Protein AF-A0A141RJ73-F1 (afdb_monomer_lite)

Structure (mmCIF, N/CA/C/O backbone):
data_AF-A0A141RJ73-F1
#
_entry.id   AF-A0A141RJ73-F1
#
loop_
_atom_site.group_PDB
_atom_site.id
_atom_site.type_symbol
_atom_site.label_atom_id
_atom_site.label_alt_id
_atom_site.label_comp_id
_atom_site.label_asym_id
_atom_site.label_entity_id
_atom_site.label_seq_id
_atom_site.pdbx_PDB_ins_code
_atom_site.Cartn_x
_atom_site.Cartn_y
_atom_site.Cartn_z
_atom_site.occupancy
_atom_site.B_iso_or_equiv
_atom_site.auth_seq_id
_atom_site.auth_comp_id
_atom_site.auth_asym_id
_atom_site.auth_atom_id
_atom_site.pdbx_PDB_model_num
ATOM 1 N N . MET A 1 1 ? 37.638 -14.665 44.944 1.00 51.41 1 MET A N 1
ATOM 2 C CA . MET A 1 1 ? 36.363 -15.229 44.431 1.00 51.41 1 MET A CA 1
ATOM 3 C C . MET A 1 1 ? 35.207 -14.532 45.132 1.00 51.41 1 MET A C 1
ATOM 5 O O . MET A 1 1 ? 35.354 -14.342 46.331 1.00 51.41 1 MET A O 1
ATOM 9 N N . LYS A 1 2 ? 34.087 -14.283 44.416 1.00 46.34 2 LYS A N 1
ATOM 10 C CA . LYS A 1 2 ? 32.790 -13.713 44.882 1.00 46.34 2 LYS A CA 1
ATOM 11 C C . LYS A 1 2 ? 32.797 -12.172 44.944 1.00 46.34 2 LYS A C 1
ATOM 13 O O . LYS A 1 2 ? 33.591 -11.641 45.695 1.00 46.34 2 LYS A O 1
ATOM 18 N N . TYR A 1 3 ? 32.031 -11.350 44.226 1.00 55.91 3 TYR A N 1
ATOM 19 C CA . TYR A 1 3 ? 30.957 -11.397 43.219 1.00 55.91 3 TYR A CA 1
ATOM 20 C C . TYR A 1 3 ? 31.160 -10.087 42.411 1.00 55.91 3 TYR A C 1
ATOM 22 O O . TYR A 1 3 ? 31.440 -9.059 43.015 1.00 55.91 3 TYR A O 1
ATOM 30 N N . LYS A 1 4 ? 31.318 -10.074 41.080 1.00 49.81 4 LYS A N 1
ATOM 31 C CA . LYS A 1 4 ? 30.281 -10.182 40.028 1.00 49.81 4 LYS A CA 1
ATOM 32 C C . LYS A 1 4 ? 29.065 -9.264 40.262 1.00 49.81 4 LYS A C 1
ATOM 34 O O . LYS A 1 4 ? 28.598 -9.160 41.383 1.00 49.81 4 LYS A O 1
ATOM 39 N N . HIS A 1 5 ? 28.557 -8.687 39.164 1.00 46.25 5 HIS A N 1
ATOM 40 C CA . HIS A 1 5 ? 27.398 -7.779 39.022 1.00 46.25 5 HIS A CA 1
ATOM 41 C C . HIS A 1 5 ? 27.760 -6.284 39.175 1.00 46.25 5 HIS A C 1
ATOM 43 O O . HIS A 1 5 ? 27.408 -5.642 40.151 1.00 46.25 5 HIS A O 1
ATOM 49 N N . LEU A 1 6 ? 28.591 -5.680 38.315 1.00 49.91 6 LEU A N 1
ATOM 50 C CA . LEU A 1 6 ? 28.271 -5.267 36.934 1.00 49.91 6 LEU A CA 1
ATOM 51 C C . LEU A 1 6 ? 26.774 -4.980 36.710 1.00 49.91 6 LEU A C 1
ATOM 53 O O . LEU A 1 6 ? 26.064 -5.781 36.107 1.00 49.91 6 LEU A O 1
ATOM 57 N N . ILE A 1 7 ? 26.310 -3.829 37.197 1.00 53.84 7 ILE A N 1
ATOM 58 C CA . ILE A 1 7 ? 25.057 -3.211 36.752 1.00 53.84 7 ILE A CA 1
ATOM 59 C C . ILE A 1 7 ? 25.370 -2.511 35.427 1.00 53.84 7 ILE A C 1
ATOM 61 O O . ILE A 1 7 ? 25.755 -1.347 35.392 1.00 53.84 7 ILE A O 1
ATOM 65 N N . LEU A 1 8 ? 25.270 -3.263 34.333 1.00 50.94 8 LEU A N 1
ATOM 66 C CA . LEU A 1 8 ? 25.169 -2.712 32.988 1.00 50.94 8 LEU A CA 1
ATOM 67 C C . LEU A 1 8 ? 23.683 -2.764 32.630 1.00 50.94 8 LEU A C 1
ATOM 69 O O . LEU A 1 8 ? 23.171 -3.797 32.203 1.00 50.94 8 LEU A O 1
ATOM 73 N N . SER A 1 9 ? 22.972 -1.673 32.902 1.00 56.50 9 SER A N 1
ATOM 74 C CA . SER A 1 9 ? 21.595 -1.467 32.460 1.00 56.50 9 SER A CA 1
ATOM 75 C C . SER A 1 9 ? 21.574 -1.448 30.931 1.00 56.50 9 SER A C 1
ATOM 77 O O . SER A 1 9 ? 21.878 -0.435 30.305 1.00 56.50 9 SER A O 1
ATOM 79 N N . LEU A 1 10 ? 21.282 -2.608 30.345 1.00 59.44 10 LEU A N 1
ATOM 80 C CA . LEU A 1 10 ? 21.120 -2.806 28.914 1.00 59.44 10 LEU A CA 1
ATOM 81 C C . LEU A 1 10 ? 19.803 -2.157 28.479 1.00 59.44 10 LEU A C 1
ATOM 83 O O . LEU A 1 10 ? 18.720 -2.684 28.730 1.00 59.44 10 LEU A O 1
ATOM 87 N N . SER A 1 11 ? 19.912 -0.996 27.844 1.00 55.75 11 SER A N 1
ATOM 88 C CA . SER A 1 11 ? 18.832 -0.320 27.135 1.00 55.75 11 SER A CA 1
ATOM 89 C C . SER A 1 11 ? 18.303 -1.253 26.042 1.00 55.75 11 SER A C 1
ATOM 91 O O . SER A 1 11 ? 18.916 -1.399 24.986 1.00 55.75 11 SER A O 1
ATOM 93 N N . LEU A 1 12 ? 17.186 -1.931 26.306 1.00 59.69 12 LEU A N 1
ATOM 94 C CA . LEU A 1 12 ? 16.507 -2.762 25.321 1.00 59.69 12 LEU A CA 1
ATOM 95 C C . LEU A 1 12 ? 15.844 -1.833 24.295 1.00 59.69 12 LEU A C 1
ATOM 97 O O . LEU A 1 12 ? 14.780 -1.268 24.543 1.00 59.69 12 LEU A O 1
ATOM 101 N N . ILE A 1 13 ? 16.511 -1.631 23.159 1.00 58.47 13 ILE A N 1
ATOM 102 C CA . ILE A 1 13 ? 15.938 -0.942 22.002 1.00 58.47 13 ILE A CA 1
ATOM 103 C C . ILE A 1 13 ? 14.774 -1.810 21.510 1.00 58.47 13 ILE A C 1
ATOM 105 O O . ILE A 1 13 ? 14.983 -2.886 20.956 1.00 58.47 13 ILE A O 1
ATOM 109 N N . MET A 1 14 ? 13.546 -1.352 21.752 1.00 51.47 14 MET A N 1
ATOM 110 C CA . MET A 1 14 ? 12.330 -1.902 21.155 1.00 51.47 14 MET A CA 1
ATOM 111 C C . MET A 1 14 ? 12.388 -1.679 19.637 1.00 51.47 14 MET A C 1
ATOM 113 O O . MET A 1 14 ? 11.991 -0.623 19.145 1.00 51.47 14 MET A O 1
ATOM 117 N N . LEU A 1 15 ? 12.902 -2.659 18.888 1.00 56.28 15 LEU A N 1
ATOM 118 C CA . LEU A 1 15 ? 12.653 -2.748 17.451 1.00 56.28 15 LEU A CA 1
ATOM 119 C C . LEU A 1 15 ? 11.189 -3.165 17.268 1.00 56.28 15 LEU A C 1
ATOM 121 O O . LEU A 1 15 ? 10.852 -4.340 17.393 1.00 56.28 15 LEU A O 1
ATOM 125 N N . GLY A 1 16 ? 10.312 -2.192 17.019 1.00 56.88 16 GLY A N 1
ATOM 126 C CA . GLY A 1 16 ? 8.961 -2.478 16.540 1.00 56.88 16 GLY A CA 1
ATOM 127 C C . GLY A 1 16 ? 9.015 -3.190 15.179 1.00 56.88 16 GLY A C 1
ATOM 128 O O . GLY A 1 16 ? 9.964 -2.963 14.420 1.00 56.88 16 GLY A O 1
ATOM 129 N N . PRO A 1 17 ? 8.036 -4.051 14.853 1.00 54.47 17 PRO A N 1
ATOM 130 C CA . PRO A 1 17 ? 7.995 -4.715 13.559 1.00 54.47 17 PRO A CA 1
ATOM 131 C C . PRO A 1 17 ? 7.810 -3.655 12.468 1.00 54.47 17 PRO A C 1
ATOM 133 O O . PRO A 1 17 ? 6.771 -3.002 12.392 1.00 54.47 17 PRO A O 1
ATOM 136 N N . LEU A 1 18 ? 8.826 -3.459 11.625 1.00 55.22 18 LEU A N 1
ATOM 137 C CA . LEU A 1 18 ? 8.603 -2.802 10.345 1.00 55.22 18 LEU A CA 1
ATOM 138 C C . LEU A 1 18 ? 7.789 -3.769 9.486 1.00 55.22 18 LEU A C 1
ATOM 140 O O . LEU A 1 18 ? 8.242 -4.883 9.226 1.00 55.22 18 LEU A O 1
ATOM 144 N N . ALA A 1 19 ? 6.610 -3.337 9.040 1.00 60.66 19 ALA A N 1
ATOM 145 C CA . ALA A 1 19 ? 5.878 -4.023 7.986 1.00 60.66 19 ALA A CA 1
ATOM 146 C C . ALA A 1 19 ? 6.768 -4.054 6.731 1.00 60.66 19 ALA A C 1
ATOM 148 O O . ALA A 1 19 ? 6.960 -3.044 6.047 1.00 60.66 19 ALA A O 1
ATOM 149 N N . HIS A 1 20 ? 7.395 -5.202 6.479 1.00 67.62 20 HIS A N 1
ATOM 150 C CA . HIS A 1 20 ? 8.164 -5.439 5.269 1.00 67.62 20 HIS A CA 1
ATOM 151 C C . HIS A 1 20 ? 7.187 -5.822 4.169 1.00 67.62 20 HIS A C 1
ATOM 153 O O . HIS A 1 20 ? 6.495 -6.825 4.289 1.00 67.62 20 HIS A O 1
ATOM 159 N N . ALA A 1 21 ? 7.134 -5.021 3.107 1.00 76.69 21 ALA A N 1
ATOM 160 C CA . ALA A 1 21 ? 6.357 -5.416 1.948 1.00 76.69 21 ALA A CA 1
ATOM 161 C C . ALA A 1 21 ? 7.066 -6.533 1.182 1.00 76.69 21 ALA A C 1
ATOM 163 O O . ALA A 1 21 ? 8.253 -6.418 0.855 1.00 76.69 21 ALA A O 1
ATOM 164 N N . GLU A 1 22 ? 6.318 -7.594 0.918 1.00 87.88 22 GLU A N 1
ATOM 165 C CA . GLU A 1 22 ? 6.741 -8.790 0.209 1.00 87.88 22 GLU A CA 1
ATOM 166 C C . GLU A 1 22 ? 6.294 -8.693 -1.251 1.00 87.88 22 GLU A C 1
ATOM 168 O O . GLU A 1 22 ? 5.118 -8.476 -1.530 1.00 87.88 22 GLU A O 1
ATOM 173 N N . GLU A 1 23 ? 7.219 -8.830 -2.204 1.00 93.00 23 GLU A N 1
ATOM 174 C CA . GLU A 1 23 ? 6.855 -8.906 -3.623 1.00 93.00 23 GLU A CA 1
ATOM 175 C C . GLU A 1 23 ? 6.165 -10.250 -3.890 1.00 93.00 23 GLU A C 1
ATOM 177 O O . GLU A 1 23 ? 6.804 -11.297 -3.831 1.00 93.00 23 GLU A O 1
ATOM 182 N N . ILE A 1 24 ? 4.867 -10.216 -4.202 1.00 94.50 24 ILE A N 1
ATOM 183 C CA . ILE A 1 24 ? 4.069 -11.420 -4.486 1.00 94.50 24 ILE A CA 1
ATOM 184 C C . ILE A 1 24 ? 4.022 -11.758 -5.979 1.00 94.50 24 ILE A C 1
ATOM 186 O O . ILE A 1 24 ? 3.584 -12.839 -6.368 1.00 94.50 24 ILE A O 1
ATOM 190 N N . GLY A 1 25 ? 4.456 -10.830 -6.834 1.00 94.62 25 GLY A N 1
ATOM 191 C CA . GLY A 1 25 ? 4.533 -11.045 -8.271 1.00 94.62 25 GLY A CA 1
ATOM 192 C C . GLY A 1 25 ? 4.897 -9.789 -9.049 1.00 94.62 25 GLY A C 1
ATOM 193 O O . GLY A 1 25 ? 4.896 -8.672 -8.527 1.00 94.62 25 GLY A O 1
ATOM 194 N N . SER A 1 26 ? 5.186 -9.973 -10.334 1.00 95.56 26 SER A N 1
ATOM 195 C CA . SER A 1 26 ? 5.404 -8.873 -11.267 1.00 95.56 26 SER A CA 1
ATOM 196 C C . SER A 1 26 ? 4.987 -9.237 -12.689 1.00 95.56 26 SER A C 1
ATOM 198 O O . SER A 1 26 ? 4.935 -10.410 -13.057 1.00 95.56 26 SER A O 1
ATOM 200 N N . VAL A 1 27 ? 4.667 -8.217 -13.482 1.00 95.81 27 VAL A N 1
ATOM 201 C CA . VAL A 1 27 ? 4.344 -8.334 -14.908 1.00 95.81 27 VAL A CA 1
ATOM 202 C C . VAL A 1 27 ? 5.171 -7.329 -15.695 1.00 95.81 27 VAL A C 1
ATOM 204 O O . VAL A 1 27 ? 5.192 -6.142 -15.364 1.00 95.81 27 VAL A O 1
ATOM 207 N N . ASP A 1 28 ? 5.870 -7.792 -16.726 1.00 95.50 28 ASP A N 1
ATOM 208 C CA . ASP A 1 28 ? 6.648 -6.914 -17.596 1.00 95.50 28 ASP A CA 1
ATOM 209 C C . ASP A 1 28 ? 5.713 -6.117 -18.520 1.00 95.50 28 ASP A C 1
ATOM 211 O O . ASP A 1 28 ? 4.723 -6.633 -19.039 1.00 95.50 28 ASP A O 1
ATOM 215 N N . THR A 1 29 ? 6.008 -4.831 -18.696 1.00 93.19 29 THR A N 1
ATOM 216 C CA . THR A 1 29 ? 5.178 -3.896 -19.469 1.00 93.19 29 THR A CA 1
ATOM 217 C C . THR A 1 29 ? 5.859 -3.413 -20.735 1.00 93.19 29 THR A C 1
ATOM 219 O O . THR A 1 29 ? 5.202 -3.264 -21.763 1.00 93.19 29 THR A O 1
ATOM 222 N N . VAL A 1 30 ? 7.167 -3.145 -20.681 1.00 93.62 30 VAL A N 1
ATOM 223 C CA . VAL A 1 30 ? 7.925 -2.622 -21.823 1.00 93.62 30 VAL A CA 1
ATOM 224 C C . VAL A 1 30 ? 9.307 -3.249 -21.868 1.00 93.62 30 VAL A C 1
ATOM 226 O O . VAL A 1 30 ? 10.112 -3.072 -20.947 1.00 93.62 30 VAL A O 1
ATOM 229 N N . PHE A 1 31 ? 9.584 -3.896 -22.997 1.00 94.31 31 PHE A N 1
ATOM 230 C CA . PHE A 1 31 ? 10.861 -4.531 -23.277 1.00 94.31 31 PHE A CA 1
ATOM 231 C C . PHE A 1 31 ? 12.017 -3.525 -23.374 1.00 94.31 31 PHE A C 1
ATOM 233 O O . PHE A 1 31 ? 11.888 -2.443 -23.961 1.00 94.31 31 PHE A O 1
ATOM 240 N N . LYS A 1 32 ? 13.179 -3.896 -22.833 1.00 92.12 32 LYS A N 1
ATOM 241 C CA . LYS A 1 32 ? 14.433 -3.149 -22.928 1.00 92.12 32 LYS A CA 1
ATOM 242 C C . LYS A 1 32 ? 15.503 -4.032 -23.555 1.00 92.12 32 LYS A C 1
ATOM 244 O O . LYS A 1 32 ? 15.912 -5.035 -22.994 1.00 92.12 32 LYS A O 1
ATOM 249 N N . MET A 1 33 ? 16.054 -3.569 -24.679 1.00 90.69 33 MET A N 1
ATOM 250 C CA . MET A 1 33 ? 17.162 -4.249 -25.367 1.00 90.69 33 MET A CA 1
ATOM 251 C C . MET A 1 33 ? 18.378 -4.503 -24.457 1.00 90.69 33 MET A C 1
ATOM 253 O O . MET A 1 33 ? 19.108 -5.466 -24.664 1.00 90.69 33 MET A O 1
ATOM 257 N N . ILE A 1 34 ? 18.636 -3.609 -23.492 1.00 91.12 34 ILE A N 1
ATOM 258 C CA . ILE A 1 34 ? 19.779 -3.687 -22.576 1.00 91.12 34 ILE A CA 1
ATOM 259 C C . ILE A 1 34 ? 19.316 -3.369 -21.148 1.00 91.12 34 ILE A C 1
ATOM 261 O O . ILE A 1 34 ? 18.913 -2.238 -20.848 1.00 91.12 34 ILE A O 1
ATOM 265 N N . GLY A 1 35 ? 19.444 -4.356 -20.260 1.00 91.00 35 GLY A N 1
ATOM 266 C CA . GLY A 1 35 ? 19.010 -4.295 -18.861 1.00 91.00 35 GLY A CA 1
ATOM 267 C C . GLY A 1 35 ? 17.601 -4.868 -18.644 1.00 91.00 35 GLY A C 1
ATOM 268 O O . GLY A 1 35 ? 17.017 -5.395 -19.582 1.00 91.00 35 GLY A O 1
ATOM 269 N N . PRO A 1 36 ? 17.056 -4.788 -17.416 1.00 92.88 36 PRO A N 1
ATOM 270 C CA . PRO A 1 36 ? 15.738 -5.342 -17.099 1.00 92.88 36 PRO A CA 1
ATOM 271 C C . PRO A 1 36 ? 14.607 -4.632 -17.840 1.00 92.88 36 PRO A C 1
ATOM 273 O O . PRO A 1 36 ? 14.713 -3.441 -18.122 1.00 92.88 36 PRO A O 1
ATOM 276 N N . ASP A 1 37 ? 13.487 -5.305 -18.051 1.00 93.75 37 ASP A N 1
ATOM 277 C CA . ASP A 1 37 ? 12.291 -4.663 -18.589 1.00 93.75 37 ASP A CA 1
ATOM 278 C C . ASP A 1 37 ? 11.641 -3.720 -17.574 1.00 93.75 37 ASP A C 1
ATOM 280 O O . ASP A 1 37 ? 11.833 -3.833 -16.355 1.00 93.75 37 ASP A O 1
ATOM 284 N N . HIS A 1 38 ? 10.868 -2.761 -18.084 1.00 92.88 38 HIS A N 1
ATOM 285 C CA . HIS A 1 38 ? 9.902 -2.082 -17.230 1.00 92.88 38 HIS A CA 1
ATOM 286 C C . HIS A 1 38 ? 8.854 -3.098 -16.793 1.00 92.88 38 HIS A C 1
ATOM 288 O O . HIS A 1 38 ? 8.435 -3.936 -17.591 1.00 92.88 38 HIS A O 1
ATOM 294 N N . LYS A 1 39 ? 8.420 -3.009 -15.540 1.00 94.38 39 LYS A N 1
ATOM 295 C CA . LYS A 1 39 ? 7.448 -3.945 -14.978 1.00 94.38 39 LYS A CA 1
ATOM 296 C C . LYS A 1 39 ? 6.528 -3.259 -13.984 1.00 94.38 39 LYS A C 1
ATOM 298 O O . LYS A 1 39 ? 6.896 -2.237 -13.407 1.00 94.38 39 LYS A O 1
ATOM 303 N N . ILE A 1 40 ? 5.357 -3.838 -13.758 1.00 94.62 40 ILE A N 1
ATOM 304 C CA . ILE A 1 40 ? 4.546 -3.567 -12.572 1.00 94.62 40 ILE A CA 1
ATOM 305 C C . ILE A 1 40 ? 4.873 -4.647 -11.549 1.00 94.62 40 ILE A C 1
ATOM 307 O O . ILE A 1 40 ? 4.755 -5.832 -11.849 1.00 94.62 40 ILE A O 1
ATOM 311 N N . VAL A 1 41 ? 5.294 -4.242 -10.355 1.00 94.06 41 VAL A N 1
ATOM 312 C CA . VAL A 1 41 ? 5.466 -5.147 -9.211 1.00 94.06 41 VAL A CA 1
ATOM 313 C C . VAL A 1 41 ? 4.250 -5.036 -8.306 1.00 94.06 41 VAL A C 1
ATOM 315 O O . VAL A 1 41 ? 3.716 -3.939 -8.134 1.00 94.06 41 VAL A O 1
ATOM 318 N N . VAL A 1 42 ? 3.818 -6.157 -7.738 1.00 95.50 42 VAL A N 1
ATOM 319 C CA . VAL A 1 42 ? 2.760 -6.211 -6.730 1.00 95.50 42 VAL A CA 1
ATOM 320 C C . VAL A 1 42 ? 3.401 -6.616 -5.413 1.00 95.50 42 VAL A C 1
ATOM 322 O O . VAL A 1 42 ? 3.957 -7.706 -5.293 1.00 95.50 42 VAL A O 1
ATOM 325 N N . GLU A 1 43 ? 3.347 -5.720 -4.436 1.00 93.88 43 GLU A N 1
ATOM 326 C CA . GLU A 1 43 ? 3.897 -5.931 -3.102 1.00 93.88 43 GLU A CA 1
ATOM 327 C C . GLU A 1 43 ? 2.749 -6.011 -2.084 1.00 93.88 43 GLU A C 1
ATOM 329 O O . GLU A 1 43 ? 1.862 -5.157 -2.082 1.00 93.88 43 GLU A O 1
ATOM 334 N N . ALA A 1 44 ? 2.757 -7.030 -1.229 1.00 95.12 44 ALA A N 1
ATOM 335 C CA . ALA A 1 44 ? 1.811 -7.196 -0.134 1.00 95.12 44 ALA A CA 1
ATOM 336 C C . ALA A 1 44 ? 2.424 -6.696 1.178 1.00 95.12 44 ALA A C 1
ATOM 338 O O . ALA A 1 44 ? 3.602 -6.932 1.436 1.00 95.12 44 ALA A O 1
ATOM 339 N N . PHE A 1 45 ? 1.641 -6.027 2.016 1.00 94.25 45 PHE A N 1
ATOM 340 C CA . PHE A 1 45 ? 2.015 -5.714 3.394 1.00 94.25 45 PHE A CA 1
ATOM 341 C C . PHE A 1 45 ? 0.784 -5.749 4.296 1.00 94.25 45 PHE A C 1
ATOM 343 O O . PHE A 1 45 ? -0.325 -5.449 3.854 1.00 94.25 45 PHE A O 1
ATOM 350 N N . ASP A 1 46 ? 0.988 -6.071 5.567 1.00 94.56 46 ASP A N 1
ATOM 351 C CA . ASP A 1 46 ? -0.076 -6.035 6.566 1.00 94.56 46 ASP A CA 1
ATOM 352 C C . ASP A 1 46 ? -0.130 -4.679 7.264 1.00 94.56 46 ASP A C 1
ATOM 354 O O . ASP A 1 46 ? 0.899 -4.042 7.515 1.00 94.56 46 ASP A O 1
ATOM 358 N N . ASP A 1 47 ? -1.341 -4.241 7.600 1.00 93.00 47 ASP A N 1
ATOM 359 C CA . ASP A 1 47 ? -1.531 -3.052 8.419 1.00 93.00 47 ASP A CA 1
ATOM 360 C C . ASP A 1 47 ? -0.939 -3.286 9.830 1.00 93.00 47 ASP A C 1
ATOM 362 O O . ASP A 1 47 ? -1.356 -4.217 10.528 1.00 93.00 47 ASP A O 1
ATOM 366 N N . PRO A 1 48 ? 0.016 -2.452 10.290 1.00 91.00 48 PRO A N 1
ATOM 367 C CA . PRO A 1 48 ? 0.707 -2.678 11.557 1.00 91.00 48 PRO A CA 1
ATOM 368 C C . PRO A 1 48 ? -0.188 -2.515 12.796 1.00 91.00 48 PRO A C 1
ATOM 370 O O . PRO A 1 48 ? 0.128 -3.082 13.843 1.00 91.00 48 PRO A O 1
ATOM 373 N N . ASP A 1 49 ? -1.295 -1.768 12.703 1.00 90.00 49 ASP A N 1
ATOM 374 C CA . ASP A 1 49 ? -2.187 -1.493 13.840 1.00 90.00 49 ASP A CA 1
ATOM 375 C C . ASP A 1 49 ? -3.566 -2.151 13.704 1.00 90.00 49 ASP A C 1
ATOM 377 O O . ASP A 1 49 ? -4.347 -2.142 14.662 1.00 90.00 49 ASP A O 1
ATOM 381 N N . VAL A 1 50 ? -3.878 -2.724 12.538 1.00 92.81 50 VAL A N 1
ATOM 382 C CA . VAL A 1 50 ? -5.123 -3.452 12.283 1.00 92.81 50 VAL A CA 1
ATOM 383 C C . VAL A 1 50 ? -4.814 -4.883 11.868 1.00 92.81 50 VAL A C 1
ATOM 385 O O . VAL A 1 50 ? -4.460 -5.171 10.728 1.00 92.81 50 VAL A O 1
ATOM 388 N N . LYS A 1 51 ? -5.027 -5.816 12.798 1.00 92.69 51 LYS A N 1
ATOM 389 C CA . LYS A 1 51 ? -4.850 -7.242 12.513 1.00 92.69 51 LYS A CA 1
ATOM 390 C C . LYS A 1 51 ? -5.790 -7.702 11.401 1.00 92.69 51 LYS A C 1
ATOM 392 O O . LYS A 1 51 ? -6.954 -7.305 11.360 1.00 92.69 51 LYS A O 1
ATOM 397 N N . ASN A 1 52 ? -5.289 -8.623 10.581 1.00 95.06 52 ASN A N 1
ATOM 398 C CA . ASN A 1 52 ? -6.028 -9.279 9.503 1.00 95.06 52 ASN A CA 1
ATOM 399 C C . ASN A 1 52 ? -6.487 -8.337 8.377 1.00 95.06 52 ASN A C 1
ATOM 401 O O . ASN A 1 52 ? -7.460 -8.638 7.679 1.00 95.06 52 ASN A O 1
ATOM 405 N N . VAL A 1 53 ? -5.776 -7.224 8.181 1.00 95.81 53 VAL A N 1
ATOM 406 C CA . VAL A 1 53 ? -5.861 -6.413 6.965 1.00 95.81 53 VAL A CA 1
ATOM 407 C C . VAL A 1 53 ? -4.546 -6.518 6.211 1.00 95.81 53 VAL A C 1
ATOM 409 O O . VAL A 1 53 ? -3.504 -6.117 6.726 1.00 95.81 53 VAL A O 1
ATOM 412 N N . THR A 1 54 ? -4.624 -7.010 4.977 1.00 95.94 54 THR A N 1
ATOM 413 C CA . THR A 1 54 ? -3.486 -7.100 4.060 1.00 95.94 54 THR A CA 1
ATOM 414 C C . THR A 1 54 ? -3.744 -6.199 2.863 1.00 95.94 54 THR A C 1
ATOM 416 O O . THR A 1 54 ? -4.797 -6.271 2.227 1.00 95.94 54 THR A O 1
ATOM 419 N N . CYS A 1 55 ? -2.783 -5.344 2.546 1.00 96.38 55 CYS A N 1
ATOM 420 C CA . CYS A 1 55 ? -2.819 -4.430 1.418 1.00 96.38 55 CYS A CA 1
ATOM 421 C C . CYS A 1 55 ? -1.859 -4.882 0.323 1.00 96.38 55 CYS A C 1
ATOM 423 O O . CYS A 1 55 ? -0.700 -5.190 0.581 1.00 96.38 55 CYS A O 1
ATOM 425 N N . TYR A 1 56 ? -2.337 -4.856 -0.915 1.00 96.00 56 TYR A N 1
ATOM 426 C CA . TYR A 1 56 ? -1.576 -5.150 -2.120 1.00 96.00 56 TYR A CA 1
ATOM 427 C C . TYR A 1 56 ? -1.372 -3.853 -2.893 1.00 96.00 56 TYR A C 1
ATOM 429 O O . TYR A 1 56 ? -2.335 -3.246 -3.364 1.00 96.00 56 TYR A O 1
ATOM 437 N N . VAL A 1 57 ? -0.123 -3.417 -3.018 1.00 94.62 57 VAL A N 1
ATOM 438 C CA . VAL A 1 57 ? 0.255 -2.229 -3.783 1.00 94.62 57 VAL A CA 1
ATOM 439 C C . VAL A 1 57 ? 0.901 -2.672 -5.079 1.00 94.62 57 VAL A C 1
ATOM 441 O O . VAL A 1 57 ? 1.985 -3.252 -5.084 1.00 94.62 57 VAL A O 1
ATOM 444 N N . SER A 1 58 ? 0.245 -2.362 -6.190 1.00 94.38 58 SER A N 1
ATOM 445 C CA . SER A 1 58 ? 0.853 -2.454 -7.511 1.00 94.38 58 SER A CA 1
ATOM 446 C C . SER A 1 58 ? 1.531 -1.133 -7.843 1.00 94.38 58 SER A C 1
ATOM 448 O O . SER A 1 58 ? 0.894 -0.084 -7.729 1.00 94.38 58 SER A O 1
ATOM 450 N N . ARG A 1 59 ? 2.786 -1.164 -8.289 1.00 92.12 59 ARG A N 1
ATOM 451 C CA . ARG A 1 59 ? 3.516 0.036 -8.720 1.00 92.12 59 ARG A CA 1
ATOM 452 C C . ARG A 1 59 ? 4.425 -0.244 -9.903 1.00 92.12 59 ARG A C 1
ATOM 454 O O . ARG A 1 59 ? 4.915 -1.362 -10.072 1.00 92.12 59 ARG A O 1
ATOM 461 N N . ALA A 1 60 ? 4.699 0.788 -10.688 1.00 91.44 60 ALA A N 1
ATOM 462 C CA . ALA A 1 60 ? 5.685 0.703 -11.752 1.00 91.44 60 ALA A CA 1
ATOM 463 C C . ALA A 1 60 ? 7.116 0.607 -11.199 1.00 91.44 60 ALA A C 1
ATOM 465 O O . ALA A 1 60 ? 7.460 1.227 -10.192 1.00 91.44 60 ALA A O 1
ATOM 466 N N . LYS A 1 61 ? 7.959 -0.163 -11.889 1.00 90.69 61 LYS A N 1
ATOM 467 C CA . LYS A 1 61 ? 9.401 -0.251 -11.665 1.00 90.69 61 LYS A CA 1
ATOM 468 C C . LYS A 1 61 ? 10.136 -0.003 -12.976 1.00 90.69 61 LYS A C 1
ATOM 470 O O . LYS A 1 61 ? 9.886 -0.665 -13.990 1.00 90.69 61 LYS A O 1
ATOM 475 N N . THR A 1 62 ? 11.040 0.967 -12.963 1.00 91.19 62 THR A N 1
ATOM 476 C CA . THR A 1 62 ? 11.770 1.395 -14.153 1.00 91.19 62 THR A CA 1
ATOM 477 C C . THR A 1 62 ? 12.893 0.409 -14.479 1.00 91.19 62 THR A C 1
ATOM 479 O O . THR A 1 62 ? 13.766 0.157 -13.653 1.00 91.19 62 THR A O 1
ATOM 482 N N . GLY A 1 63 ? 12.882 -0.134 -15.701 1.00 89.38 63 GLY A N 1
ATOM 483 C CA . GLY A 1 63 ? 13.917 -1.016 -16.240 1.00 89.38 63 GLY A CA 1
ATOM 484 C C . GLY A 1 63 ? 15.072 -0.286 -16.946 1.00 89.38 63 GLY A C 1
ATOM 485 O O . GLY A 1 63 ? 15.287 0.920 -16.804 1.00 89.38 63 GLY A O 1
ATOM 486 N N . GLY A 1 64 ? 15.829 -1.022 -17.754 1.00 90.81 64 GLY A N 1
ATOM 487 C CA . GLY A 1 64 ? 17.030 -0.594 -18.463 1.00 90.81 64 GLY A CA 1
ATOM 488 C C . GLY A 1 64 ? 18.260 -0.543 -17.559 1.00 90.81 64 GLY A C 1
ATOM 489 O O . GLY A 1 64 ? 18.200 -0.865 -16.376 1.00 90.81 64 GLY A O 1
ATOM 490 N N . ILE A 1 65 ? 19.391 -0.090 -18.102 1.00 90.62 65 ILE A N 1
ATOM 491 C CA . ILE A 1 65 ? 20.675 -0.016 -17.376 1.00 90.62 65 ILE A CA 1
ATOM 492 C C . ILE A 1 65 ? 20.535 0.741 -16.043 1.00 90.62 65 ILE A C 1
ATOM 494 O O . ILE A 1 65 ? 20.968 0.255 -15.003 1.00 90.62 65 ILE A O 1
ATOM 498 N N . LYS A 1 66 ? 19.869 1.906 -16.042 1.00 84.81 66 LYS A N 1
ATOM 499 C CA . LYS A 1 66 ? 19.641 2.690 -14.813 1.00 84.81 66 LYS A CA 1
ATOM 500 C C . LYS A 1 66 ? 18.747 1.954 -13.809 1.00 84.81 66 LYS A C 1
ATOM 502 O O . LYS A 1 66 ? 18.996 2.046 -12.611 1.00 84.81 66 LYS A O 1
ATOM 507 N N . GLY A 1 67 ? 17.739 1.229 -14.296 1.00 84.12 67 GLY A N 1
ATOM 508 C CA . GLY A 1 67 ? 16.834 0.420 -13.481 1.00 84.12 67 GLY A CA 1
ATOM 509 C C . GLY A 1 67 ? 17.533 -0.755 -12.812 1.00 84.12 67 GLY A C 1
ATOM 510 O O . GLY A 1 67 ? 17.416 -0.941 -11.605 1.00 84.12 67 GLY A O 1
ATOM 511 N N . GLY A 1 68 ? 18.342 -1.491 -13.577 1.00 83.44 68 GLY A N 1
ATOM 512 C CA . GLY A 1 68 ? 19.154 -2.595 -13.061 1.00 83.44 68 GLY A CA 1
ATOM 513 C C . GLY A 1 68 ? 20.187 -2.158 -12.020 1.00 83.44 68 GLY A C 1
ATOM 514 O O . GLY A 1 68 ? 20.472 -2.910 -11.096 1.00 83.44 68 GLY A O 1
ATOM 515 N N . LEU A 1 69 ? 20.699 -0.927 -12.124 1.00 86.00 69 LEU A N 1
ATOM 516 C CA . LEU A 1 69 ? 21.617 -0.336 -11.143 1.00 86.00 69 LEU A CA 1
ATOM 517 C C . LEU A 1 69 ? 20.903 0.335 -9.953 1.00 86.00 69 LEU A C 1
ATOM 519 O O . LEU A 1 69 ? 21.571 0.885 -9.082 1.00 86.00 69 LEU A O 1
ATOM 523 N N . GLY A 1 70 ? 19.564 0.344 -9.916 1.00 82.12 70 GLY A N 1
ATOM 524 C CA . GLY A 1 70 ? 18.786 0.997 -8.853 1.00 82.12 70 GLY A CA 1
ATOM 525 C C . GLY A 1 70 ? 18.876 2.528 -8.845 1.00 82.12 70 GLY A C 1
ATOM 526 O O . GLY A 1 70 ? 18.501 3.167 -7.867 1.00 82.12 70 GLY A O 1
ATOM 527 N N . LEU A 1 71 ? 19.381 3.126 -9.927 1.00 83.31 71 LEU A N 1
ATOM 528 C CA . LEU A 1 71 ? 19.532 4.576 -10.094 1.00 83.31 71 LEU A CA 1
ATOM 529 C C . LEU A 1 71 ? 18.347 5.203 -10.830 1.00 83.31 71 LEU A C 1
ATOM 531 O O . LEU A 1 71 ? 18.268 6.425 -10.960 1.00 83.31 71 LEU A O 1
ATOM 535 N N . ALA A 1 72 ? 17.465 4.371 -11.377 1.00 84.69 72 ALA A N 1
ATOM 536 C CA . ALA A 1 72 ? 16.255 4.847 -12.004 1.00 84.69 72 ALA A CA 1
ATOM 537 C C . ALA A 1 72 ? 15.269 5.364 -10.959 1.00 84.69 72 ALA A C 1
ATOM 539 O O . ALA A 1 72 ? 15.145 4.836 -9.856 1.00 84.69 72 ALA A O 1
ATOM 540 N N . GLU A 1 73 ? 14.556 6.406 -11.352 1.00 84.00 73 GLU A N 1
ATOM 541 C CA . GLU A 1 73 ? 13.364 6.843 -10.658 1.00 84.00 73 GLU A CA 1
ATOM 542 C C . GLU A 1 73 ? 12.166 6.087 -11.236 1.00 84.00 73 GLU A C 1
ATOM 544 O O . GLU A 1 73 ? 11.965 6.064 -12.456 1.00 84.00 73 GLU A O 1
ATOM 549 N N . ASP A 1 74 ? 11.402 5.436 -10.364 1.00 84.81 74 ASP A N 1
ATOM 550 C CA . ASP A 1 74 ? 10.137 4.811 -10.740 1.00 84.81 74 ASP A CA 1
ATOM 551 C C . ASP A 1 74 ? 9.082 5.897 -11.024 1.00 84.81 74 ASP A C 1
ATOM 553 O O . ASP A 1 74 ? 9.139 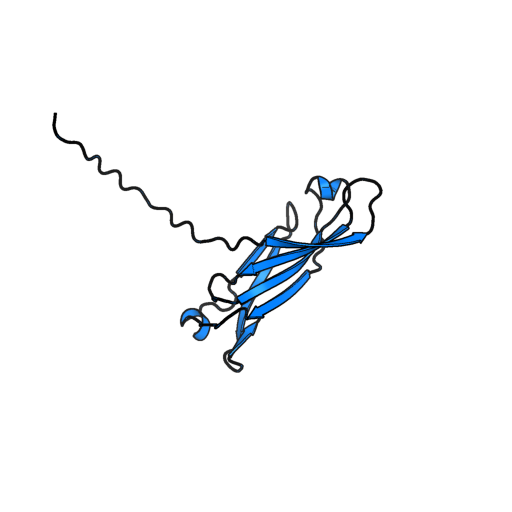7.013 -10.484 1.00 84.81 74 ASP A O 1
ATOM 557 N N . THR A 1 75 ? 8.112 5.595 -11.891 1.00 82.81 75 THR A N 1
ATOM 558 C CA . THR A 1 75 ? 6.982 6.506 -12.112 1.00 82.81 75 THR A CA 1
ATOM 559 C C . THR A 1 75 ? 6.087 6.547 -10.872 1.00 82.81 75 THR A C 1
ATOM 561 O O . THR A 1 75 ? 6.138 5.673 -10.006 1.00 82.81 75 THR A O 1
ATOM 564 N N . SER A 1 76 ? 5.269 7.594 -10.758 1.00 80.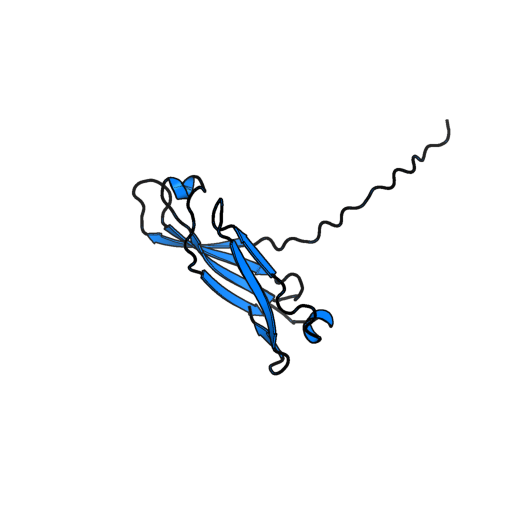06 76 SER A N 1
ATOM 565 C CA . SER A 1 76 ? 4.341 7.752 -9.629 1.00 80.06 76 SER A CA 1
ATOM 566 C C . SER A 1 76 ? 3.057 6.923 -9.788 1.00 80.06 76 SER A C 1
ATOM 568 O O . SER A 1 76 ? 2.111 7.128 -9.031 1.00 80.06 76 SER A O 1
ATOM 570 N N . ASP A 1 77 ? 3.009 6.016 -10.765 1.00 86.25 77 ASP A N 1
ATOM 571 C CA . ASP A 1 77 ? 1.838 5.196 -11.057 1.00 86.25 77 ASP A CA 1
ATOM 572 C C . ASP A 1 77 ? 1.761 4.034 -10.066 1.00 86.25 77 ASP A C 1
ATOM 574 O O . ASP A 1 77 ? 2.616 3.139 -10.046 1.00 86.25 77 ASP A O 1
ATOM 578 N N . ALA A 1 78 ? 0.722 4.059 -9.238 1.00 90.44 78 ALA A N 1
ATOM 579 C CA . ALA A 1 78 ? 0.434 3.004 -8.288 1.00 90.44 78 ALA A CA 1
ATOM 580 C C . ALA A 1 78 ? -1.072 2.832 -8.089 1.00 90.44 78 ALA A C 1
ATOM 582 O O . ALA A 1 78 ? -1.852 3.769 -8.245 1.00 90.44 78 ALA A O 1
ATOM 583 N N . ALA A 1 79 ? -1.457 1.625 -7.701 1.00 93.69 79 ALA A N 1
ATOM 584 C CA . ALA A 1 79 ? -2.790 1.304 -7.221 1.00 93.69 79 ALA A CA 1
ATOM 585 C C . ALA A 1 79 ? -2.669 0.445 -5.964 1.00 93.69 79 ALA A C 1
ATOM 587 O O . ALA A 1 79 ? -1.670 -0.250 -5.766 1.00 93.69 79 ALA A O 1
ATOM 588 N N . ILE A 1 80 ? -3.688 0.512 -5.116 1.00 95.12 80 ILE A N 1
ATOM 589 C CA . ILE A 1 80 ? -3.746 -0.213 -3.854 1.00 95.12 80 ILE A CA 1
ATOM 590 C C . ILE A 1 80 ? -5.074 -0.950 -3.734 1.00 95.12 80 ILE A C 1
ATOM 592 O O . ILE A 1 80 ? -6.127 -0.433 -4.106 1.00 95.12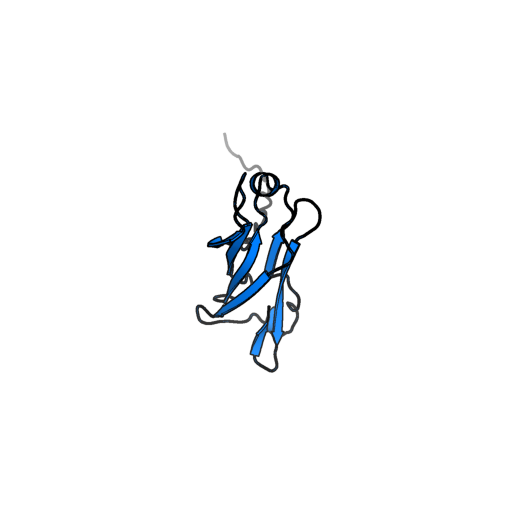 80 ILE A O 1
ATOM 596 N N . SER A 1 81 ? -5.017 -2.164 -3.198 1.00 96.69 81 SER A N 1
ATOM 597 C CA . SER A 1 81 ? -6.187 -2.937 -2.808 1.00 96.69 81 SER A CA 1
ATOM 598 C C . SER A 1 81 ? -5.949 -3.550 -1.437 1.00 96.69 81 SER A C 1
ATOM 600 O O . SER A 1 81 ? -5.064 -4.385 -1.286 1.00 96.69 81 SER A O 1
ATOM 602 N N . CYS A 1 82 ? -6.724 -3.138 -0.437 1.00 96.62 82 CYS A N 1
ATOM 603 C CA . CYS A 1 82 ? -6.661 -3.709 0.905 1.00 96.62 82 CYS A CA 1
ATOM 604 C C . CYS A 1 82 ? -7.824 -4.668 1.126 1.00 96.62 82 CYS A C 1
ATOM 606 O O . CYS A 1 82 ? -8.963 -4.369 0.770 1.00 96.62 82 CYS A O 1
ATOM 608 N N . GLN A 1 83 ? -7.517 -5.827 1.695 1.00 95.94 83 GLN A N 1
ATOM 609 C CA . GLN A 1 83 ? -8.436 -6.939 1.871 1.00 95.94 83 GLN A CA 1
ATOM 610 C C . GLN A 1 83 ? -8.477 -7.354 3.337 1.00 95.94 83 GLN A C 1
ATOM 612 O O . GLN A 1 83 ? -7.458 -7.399 4.028 1.00 95.94 83 GLN A O 1
ATOM 617 N N . GLN A 1 84 ? -9.677 -7.693 3.798 1.00 95.56 84 GLN A N 1
ATOM 618 C CA . GLN A 1 84 ? -9.876 -8.341 5.081 1.00 95.56 84 GLN A CA 1
ATOM 619 C C . GLN A 1 84 ? -9.577 -9.838 4.930 1.00 95.56 84 GLN A C 1
ATOM 621 O O . GLN A 1 84 ? -10.344 -10.562 4.300 1.00 95.56 84 GLN A O 1
ATOM 626 N N . VAL A 1 85 ? -8.482 -10.308 5.526 1.00 95.69 85 VAL A N 1
ATOM 627 C CA . VAL A 1 85 ? -8.046 -11.718 5.451 1.00 95.69 85 VAL A CA 1
ATOM 628 C C . VAL A 1 85 ? -8.491 -12.554 6.660 1.00 95.69 85 VAL A C 1
ATOM 630 O O . VAL A 1 85 ? -8.244 -13.754 6.728 1.00 95.69 85 VAL A O 1
ATOM 633 N N . GLY A 1 86 ? -9.177 -11.931 7.619 1.00 94.88 86 GLY A N 1
ATOM 634 C CA . GLY A 1 86 ? -9.683 -12.560 8.838 1.00 94.88 86 GLY A CA 1
ATOM 635 C C . GLY A 1 86 ? -10.513 -11.583 9.680 1.00 94.88 86 GLY A C 1
ATOM 636 O O . GLY A 1 86 ? -10.836 -10.493 9.213 1.00 94.88 86 GLY A O 1
ATOM 637 N N . PRO A 1 87 ? -10.903 -11.933 10.916 1.00 93.81 87 PRO A N 1
ATOM 638 C CA . PRO A 1 87 ? -11.665 -11.033 11.786 1.00 93.81 87 PRO A CA 1
ATOM 639 C C . PRO A 1 87 ? -10.877 -9.760 12.123 1.00 93.81 87 PRO A C 1
ATOM 641 O O . PRO A 1 87 ? -9.741 -9.846 12.585 1.00 93.81 87 PRO A O 1
ATOM 644 N N . ILE A 1 88 ? -11.470 -8.585 11.912 1.00 92.62 88 ILE A N 1
ATOM 645 C CA . ILE A 1 88 ? -10.826 -7.298 12.204 1.00 92.62 88 ILE A CA 1
ATOM 646 C C . ILE A 1 88 ? -11.280 -6.788 13.569 1.00 92.62 88 ILE A C 1
ATOM 648 O O . ILE A 1 88 ? -12.476 -6.696 13.845 1.00 92.62 88 ILE A O 1
ATOM 652 N N . GLU A 1 89 ? -10.315 -6.367 14.383 1.00 89.25 89 GLU A N 1
ATOM 653 C CA . GLU A 1 89 ? -10.560 -5.636 15.621 1.00 89.25 89 GLU A CA 1
ATOM 654 C C . GLU A 1 89 ? -9.842 -4.288 15.573 1.00 89.25 89 GLU A C 1
ATOM 656 O O . GLU A 1 89 ? -8.622 -4.215 15.431 1.00 89.25 89 GLU A O 1
ATOM 661 N N . LEU A 1 90 ? -10.611 -3.204 15.693 1.00 92.00 90 LEU A N 1
ATOM 662 C CA . LEU A 1 90 ? -10.067 -1.849 15.723 1.00 92.00 90 LEU A CA 1
ATOM 663 C C . LEU A 1 90 ? -9.749 -1.435 17.160 1.00 92.00 90 LEU A C 1
ATOM 665 O O . LEU A 1 90 ? -10.606 -1.532 18.046 1.00 92.00 90 LEU A O 1
ATOM 669 N N . SER A 1 91 ? -8.546 -0.903 17.369 1.00 91.44 91 SER A N 1
ATOM 670 C CA . SER A 1 91 ? -8.153 -0.310 18.647 1.00 91.44 91 SER A CA 1
ATOM 671 C C . SER A 1 91 ? -8.934 0.977 18.940 1.00 91.44 91 SER A C 1
ATOM 673 O O . SER A 1 91 ? -9.382 1.684 18.031 1.00 91.44 91 SER A O 1
ATOM 675 N N . ASP A 1 92 ? -9.034 1.346 20.218 1.00 91.00 92 ASP A N 1
ATOM 676 C CA . ASP A 1 92 ? -9.677 2.602 20.625 1.00 91.00 92 AS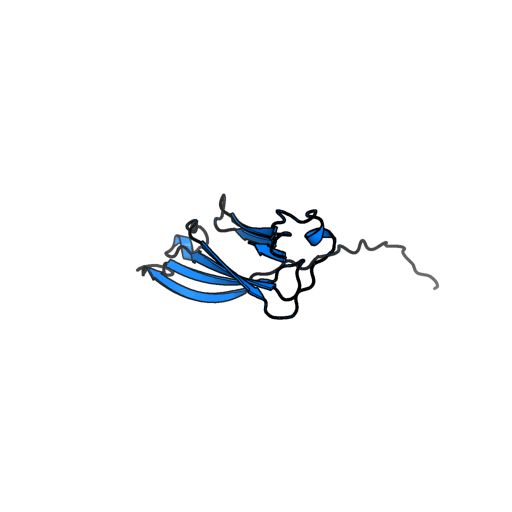P A CA 1
ATOM 677 C C . ASP A 1 92 ? -8.970 3.836 20.049 1.00 91.00 92 ASP A C 1
ATOM 679 O O . ASP A 1 92 ? -9.591 4.879 19.850 1.00 91.00 92 ASP A O 1
ATOM 683 N N . ARG A 1 93 ? -7.669 3.741 19.741 1.00 90.38 93 ARG A N 1
ATOM 684 C CA . ARG A 1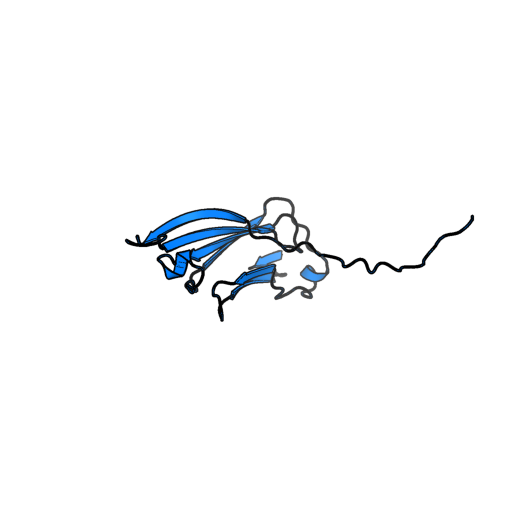 93 ? -6.930 4.827 19.080 1.00 90.38 93 ARG A CA 1
ATOM 685 C C . ARG A 1 93 ? -7.470 5.098 17.677 1.00 90.38 93 ARG A C 1
ATOM 687 O O . ARG A 1 93 ? -7.644 6.262 17.323 1.00 90.38 93 ARG A O 1
ATOM 694 N N . ILE A 1 94 ? -7.766 4.044 16.918 1.00 90.12 94 ILE A N 1
ATOM 695 C CA . ILE A 1 94 ? -8.330 4.142 15.566 1.00 90.12 94 ILE A CA 1
ATOM 696 C C . ILE A 1 94 ? -9.778 4.619 15.636 1.00 90.12 94 ILE A C 1
ATOM 698 O O . ILE A 1 94 ? -10.126 5.606 14.992 1.00 90.12 94 ILE A O 1
ATOM 702 N N . LYS A 1 95 ? -10.599 3.994 16.489 1.00 90.56 95 LYS A N 1
ATOM 703 C CA . LYS A 1 95 ? -12.021 4.349 16.637 1.00 90.56 95 LYS A CA 1
ATOM 704 C C . LYS A 1 95 ? -12.235 5.811 17.027 1.00 90.56 95 LYS A C 1
ATOM 706 O O . LYS A 1 95 ? -13.166 6.443 16.542 1.00 90.56 95 LYS A O 1
ATOM 711 N N . ASN A 1 96 ? -11.351 6.353 17.866 1.00 90.00 96 ASN A N 1
ATOM 712 C CA . ASN A 1 96 ? -11.412 7.740 18.331 1.00 90.00 96 ASN A CA 1
ATOM 713 C C . ASN A 1 96 ? -10.683 8.733 17.402 1.00 90.00 96 ASN A C 1
ATOM 715 O O . ASN A 1 96 ? -10.457 9.875 17.799 1.00 90.00 96 ASN A O 1
ATOM 719 N N . GLY A 1 97 ? -10.253 8.308 16.207 1.00 84.75 97 GLY A N 1
ATOM 720 C CA . GLY A 1 97 ? -9.596 9.163 15.210 1.00 84.75 97 GLY A CA 1
ATOM 721 C C . GLY A 1 97 ? -8.174 9.612 15.566 1.00 84.75 97 GLY A C 1
ATOM 722 O O . GLY A 1 97 ? -7.576 10.387 14.826 1.00 84.75 97 GLY A O 1
ATOM 723 N N . LYS A 1 98 ? -7.589 9.122 16.668 1.00 83.88 98 LYS A N 1
ATOM 724 C CA . LYS A 1 98 ? -6.221 9.482 17.095 1.00 83.88 98 LYS A CA 1
ATOM 725 C C . LYS A 1 98 ? -5.137 8.911 16.180 1.00 83.88 98 LYS A C 1
ATOM 727 O O . LYS A 1 98 ? -4.007 9.377 16.233 1.00 83.88 98 LYS A O 1
ATOM 732 N N . ALA A 1 99 ? -5.487 7.894 15.400 1.00 83.38 99 ALA A N 1
ATOM 733 C CA . ALA A 1 99 ? -4.633 7.231 14.419 1.00 83.38 99 ALA A CA 1
ATOM 734 C C . ALA A 1 99 ? -5.011 7.592 12.966 1.00 83.38 99 ALA A C 1
ATOM 736 O O . ALA A 1 99 ? -4.621 6.899 12.026 1.00 83.38 99 ALA A O 1
ATOM 737 N N . GLN A 1 100 ? -5.819 8.641 12.768 1.00 85.88 100 GLN A N 1
ATOM 738 C CA . GLN A 1 100 ? -6.196 9.102 11.434 1.00 85.88 100 GLN A CA 1
ATOM 739 C C . GLN A 1 100 ? -4.975 9.693 10.727 1.00 85.88 100 GLN A C 1
ATOM 741 O O . GLN A 1 100 ? -4.292 10.548 11.289 1.00 85.88 100 GLN A O 1
ATOM 746 N N . GLY A 1 101 ? -4.725 9.291 9.482 1.00 86.00 101 GLY A N 1
ATOM 747 C CA . GLY A 1 101 ? -3.610 9.839 8.716 1.00 86.00 101 GLY A CA 1
ATOM 748 C C . GLY A 1 101 ? -2.256 9.194 9.035 1.00 86.00 101 GLY A C 1
ATOM 749 O O . GLY A 1 101 ? -1.224 9.711 8.607 1.00 86.00 101 GLY A O 1
ATOM 750 N N . GLU A 1 102 ? -2.231 8.083 9.777 1.00 87.44 102 GLU A N 1
ATOM 751 C CA . GLU A 1 102 ? -0.996 7.342 10.037 1.00 87.44 102 GLU A CA 1
ATOM 752 C C . GLU A 1 102 ? -0.510 6.633 8.762 1.00 87.44 102 GLU A C 1
ATOM 754 O O . GLU A 1 102 ? -1.274 5.969 8.054 1.00 87.44 102 GLU A O 1
ATOM 759 N N . VAL A 1 103 ? 0.783 6.791 8.464 1.00 90.25 103 VAL A N 1
ATOM 760 C CA . VAL A 1 103 ? 1.441 6.116 7.340 1.00 90.25 103 VAL A CA 1
ATOM 761 C C . VAL A 1 103 ? 1.657 4.656 7.721 1.00 90.25 103 VAL A C 1
ATOM 763 O O . VAL A 1 103 ? 2.504 4.355 8.560 1.00 90.25 103 VAL A O 1
ATOM 766 N N . VAL A 1 104 ? 0.908 3.759 7.085 1.00 90.38 104 VAL A N 1
ATOM 767 C CA . VAL A 1 104 ? 0.973 2.310 7.341 1.00 90.38 104 VAL A CA 1
ATOM 768 C C . VAL A 1 104 ? 2.002 1.606 6.466 1.00 90.38 104 VAL A C 1
ATOM 770 O O . VAL A 1 104 ? 2.496 0.540 6.816 1.00 90.38 104 VAL A O 1
ATOM 773 N N . PHE A 1 105 ? 2.374 2.225 5.345 1.00 87.94 105 PHE A N 1
ATOM 774 C CA . PHE A 1 105 ? 3.417 1.724 4.464 1.00 87.94 105 PHE A CA 1
ATOM 775 C C . PHE A 1 105 ? 4.166 2.866 3.801 1.00 87.94 105 PHE A C 1
ATOM 777 O O . PHE A 1 105 ? 3.579 3.864 3.379 1.00 87.94 105 PHE A O 1
ATOM 784 N N . LYS A 1 106 ? 5.485 2.706 3.683 1.00 86.31 106 LYS A N 1
ATOM 785 C CA . LYS A 1 106 ? 6.352 3.656 2.994 1.00 86.31 106 LYS A CA 1
ATOM 786 C C . LYS A 1 106 ? 7.434 2.919 2.225 1.00 86.31 106 LYS A C 1
ATOM 788 O O . LYS A 1 106 ? 8.269 2.236 2.814 1.00 86.31 106 LYS A O 1
ATOM 793 N N . LYS A 1 107 ? 7.478 3.130 0.910 1.00 82.31 107 LYS A N 1
ATOM 794 C CA . LYS A 1 107 ? 8.531 2.612 0.032 1.00 82.31 107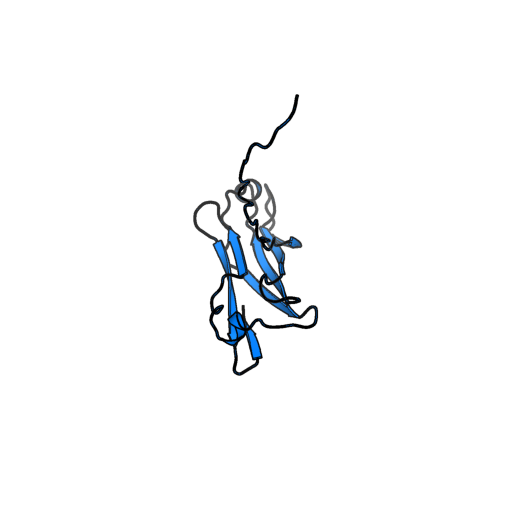 LYS A CA 1
ATOM 795 C C . LYS A 1 107 ? 9.220 3.753 -0.684 1.00 82.31 107 LYS A C 1
ATOM 797 O O . LYS A 1 107 ? 8.580 4.656 -1.214 1.00 82.31 107 LYS A O 1
ATOM 802 N N . ARG A 1 108 ? 10.546 3.709 -0.729 1.00 79.00 108 ARG A N 1
ATOM 803 C CA . ARG A 1 108 ? 11.333 4.640 -1.532 1.00 79.00 108 ARG A CA 1
ATOM 804 C C . ARG A 1 108 ? 11.314 4.186 -2.994 1.00 79.00 108 ARG A C 1
ATOM 806 O O . ARG A 1 108 ? 11.680 3.051 -3.275 1.00 79.00 108 ARG A O 1
ATOM 813 N N . THR A 1 109 ? 10.890 5.068 -3.892 1.00 77.38 109 THR A N 1
ATOM 814 C CA . THR A 1 109 ? 10.753 4.812 -5.338 1.00 77.38 109 THR A CA 1
ATOM 815 C C . THR A 1 109 ? 11.814 5.536 -6.170 1.00 77.38 109 THR A C 1
ATOM 817 O O . THR A 1 109 ? 11.923 5.320 -7.373 1.00 77.38 109 THR A O 1
ATOM 820 N N . SER A 1 110 ? 12.638 6.384 -5.545 1.00 68.75 110 SER A N 1
ATOM 821 C CA . SER A 1 110 ? 13.843 6.917 -6.181 1.00 68.75 110 SER A CA 1
ATOM 822 C C . SER A 1 110 ? 14.973 7.167 -5.196 1.00 68.75 110 SER A C 1
ATOM 824 O O . SER A 1 110 ? 14.759 7.379 -4.000 1.00 68.75 110 SER A O 1
ATOM 826 N N . LEU A 1 111 ? 16.202 7.171 -5.710 1.00 62.91 111 LEU A N 1
ATOM 827 C CA . LEU A 1 111 ? 17.409 7.300 -4.897 1.00 62.91 111 LEU A CA 1
ATOM 828 C C . LEU A 1 111 ? 17.552 8.668 -4.219 1.00 62.91 111 LEU A C 1
ATOM 830 O O . LEU A 1 111 ? 18.393 8.810 -3.335 1.00 62.91 111 LEU A O 1
ATOM 834 N N . VAL A 1 112 ? 16.743 9.667 -4.597 1.00 58.34 112 VAL A N 1
ATOM 835 C CA . VAL A 1 112 ? 16.897 11.041 -4.099 1.00 58.34 112 VAL A CA 1
ATOM 836 C C . VAL A 1 112 ? 15.586 11.649 -3.587 1.00 58.34 112 VAL A C 1
ATOM 838 O O . VAL A 1 112 ? 15.606 12.162 -2.474 1.00 58.34 112 VAL A O 1
ATOM 841 N N . PHE A 1 113 ? 14.441 11.524 -4.278 1.00 61.19 113 PHE A N 1
ATOM 842 C CA . PHE A 1 113 ? 13.278 12.382 -3.965 1.00 61.19 113 PHE A CA 1
ATOM 843 C C . PHE A 1 113 ? 11.908 11.709 -3.834 1.00 61.19 113 PHE A C 1
ATOM 845 O O . PHE A 1 113 ? 11.022 12.305 -3.224 1.00 61.19 113 PHE A O 1
ATOM 852 N N . LYS A 1 114 ? 11.690 10.500 -4.365 1.00 74.44 114 LYS A N 1
ATOM 853 C CA . LYS A 1 114 ? 10.340 9.918 -4.408 1.00 74.44 114 LYS A CA 1
ATOM 854 C C . LYS A 1 114 ? 10.140 8.792 -3.400 1.00 74.44 114 LYS A C 1
ATOM 856 O O . LYS A 1 114 ? 10.966 7.886 -3.255 1.00 74.44 114 LYS A O 1
ATOM 861 N N . SER A 1 115 ? 9.009 8.864 -2.700 1.00 83.12 115 SER A N 1
ATOM 862 C CA . SER A 1 115 ? 8.495 7.798 -1.845 1.00 83.12 115 SER A CA 1
ATOM 863 C C . SER A 1 115 ? 7.012 7.594 -2.104 1.00 83.12 115 SER A C 1
ATOM 865 O O . SER A 1 115 ? 6.265 8.570 -2.116 1.00 83.12 115 SER A O 1
ATOM 867 N N . LEU A 1 116 ? 6.599 6.342 -2.223 1.00 86.94 116 LEU A N 1
ATOM 868 C CA . LEU A 1 116 ? 5.208 5.932 -2.148 1.00 86.94 116 LEU A CA 1
ATOM 869 C C . LEU A 1 116 ? 4.836 5.758 -0.675 1.00 86.94 116 LEU A C 1
ATOM 871 O O . LEU A 1 116 ? 5.594 5.155 0.089 1.00 86.94 116 LEU A O 1
ATOM 875 N N . GLN A 1 117 ? 3.695 6.314 -0.281 1.00 90.69 117 GLN A N 1
ATOM 876 C CA . GLN A 1 117 ? 3.157 6.213 1.071 1.00 90.69 117 GLN A CA 1
ATOM 877 C C . GLN A 1 117 ? 1.697 5.790 0.991 1.00 90.69 117 GLN A C 1
ATOM 879 O O . GLN A 1 117 ? 0.969 6.275 0.130 1.00 90.69 117 GLN A O 1
ATOM 884 N N . VAL A 1 118 ? 1.296 4.904 1.894 1.00 91.69 118 VAL A N 1
ATOM 885 C CA . VAL A 1 118 ? -0.100 4.514 2.096 1.00 91.69 118 VAL A CA 1
ATOM 886 C C . VAL A 1 118 ? -0.510 4.994 3.472 1.00 91.69 118 VAL A C 1
ATOM 888 O O . VAL A 1 118 ? 0.239 4.818 4.438 1.00 91.69 118 VAL A O 1
ATOM 891 N N . VAL A 1 119 ? -1.684 5.610 3.553 1.00 94.38 119 VAL A N 1
ATOM 892 C CA . VAL A 1 119 ? -2.149 6.296 4.751 1.00 94.38 119 VAL A CA 1
ATOM 893 C C . VAL A 1 119 ? -3.510 5.758 5.138 1.00 94.38 119 VAL A C 1
ATOM 895 O O . VAL A 1 119 ? -4.437 5.793 4.343 1.00 94.38 119 VAL A O 1
ATOM 898 N N . ARG A 1 120 ? -3.649 5.308 6.382 1.00 94.88 120 ARG A N 1
ATOM 899 C CA . ARG A 1 120 ? -4.920 4.783 6.872 1.00 94.88 120 ARG A CA 1
ATOM 900 C C . ARG A 1 120 ? -5.850 5.904 7.329 1.00 94.88 120 ARG A C 1
ATOM 902 O O . ARG A 1 120 ? -5.479 6.788 8.107 1.00 94.88 120 ARG A O 1
ATOM 909 N N . PHE A 1 121 ? -7.108 5.780 6.937 1.00 94.50 121 PHE A N 1
ATOM 910 C CA . PHE A 1 121 ? -8.231 6.580 7.399 1.00 94.50 121 PHE A CA 1
ATOM 911 C C . PHE A 1 121 ? -9.336 5.662 7.919 1.00 94.50 121 PHE A C 1
ATOM 913 O O . PHE A 1 121 ? -9.679 4.664 7.291 1.00 94.50 121 PHE A O 1
ATOM 920 N N . TYR A 1 122 ? -9.928 6.011 9.055 1.00 94.31 122 TYR A N 1
ATOM 921 C CA . TYR A 1 122 ? -11.120 5.352 9.570 1.00 94.31 122 TYR A CA 1
ATOM 922 C C . TYR A 1 122 ? -12.363 6.197 9.263 1.00 94.31 122 TYR A C 1
ATOM 924 O O . TYR A 1 122 ? -12.433 7.375 9.621 1.00 94.31 122 TYR A O 1
ATOM 932 N N . ASP A 1 123 ? -13.345 5.598 8.589 1.00 94.31 123 ASP A N 1
ATOM 933 C CA . ASP A 1 123 ? -14.677 6.160 8.369 1.00 94.31 123 ASP A CA 1
ATOM 934 C C . ASP A 1 123 ? -15.643 5.598 9.416 1.00 94.31 123 ASP A C 1
ATOM 936 O O . ASP A 1 123 ? -16.247 4.535 9.241 1.00 94.31 123 ASP A O 1
ATOM 940 N N . ALA A 1 124 ? -15.818 6.345 10.507 1.00 92.38 124 ALA A N 1
ATOM 941 C CA . ALA A 1 124 ? -16.686 5.960 11.615 1.00 92.38 124 ALA A CA 1
ATOM 942 C C . ALA A 1 124 ? -18.159 5.788 11.210 1.00 92.38 124 ALA A C 1
ATOM 944 O O . ALA A 1 124 ? -18.863 4.974 11.804 1.00 92.38 124 ALA A O 1
ATOM 945 N N . LYS A 1 125 ? -18.641 6.520 10.194 1.00 94.75 125 LYS A N 1
ATOM 946 C CA . LYS A 1 125 ? -20.043 6.440 9.757 1.00 94.75 125 LYS A CA 1
ATOM 947 C C . LYS A 1 125 ? -20.345 5.095 9.104 1.00 94.75 125 LYS A C 1
ATOM 949 O O . LYS A 1 125 ? -21.453 4.583 9.242 1.00 94.75 125 LYS A O 1
ATOM 954 N N . ARG A 1 126 ? -19.380 4.559 8.358 1.00 95.38 126 ARG A N 1
ATOM 955 C CA . ARG A 1 126 ? -19.507 3.288 7.629 1.00 95.38 126 ARG A CA 1
ATOM 956 C C . ARG A 1 126 ? -18.815 2.125 8.336 1.00 95.38 126 ARG A C 1
ATOM 958 O O . ARG A 1 126 ? -18.918 1.003 7.856 1.00 95.38 126 ARG A O 1
ATOM 965 N N . ASN A 1 127 ? -18.140 2.392 9.457 1.00 91.56 127 ASN A N 1
ATOM 966 C CA . ASN A 1 127 ? -17.287 1.445 10.171 1.00 91.56 127 ASN A CA 1
ATOM 967 C C . ASN A 1 127 ? -16.280 0.766 9.222 1.00 91.56 127 ASN A C 1
ATOM 969 O O . ASN A 1 127 ? -16.170 -0.457 9.183 1.00 91.56 127 ASN A O 1
ATOM 973 N N . ALA A 1 128 ? -15.596 1.578 8.411 1.00 93.19 128 ALA A N 1
ATOM 974 C CA . ALA A 1 128 ? -14.724 1.115 7.334 1.00 93.19 128 ALA A CA 1
ATOM 975 C C . ALA A 1 128 ? -13.328 1.744 7.415 1.00 93.19 128 ALA A C 1
ATOM 977 O O . ALA A 1 128 ? -13.163 2.854 7.922 1.00 93.19 128 ALA A O 1
ATOM 978 N N . LEU A 1 129 ? -12.332 1.036 6.884 1.00 94.25 129 LEU A N 1
ATOM 979 C CA . LEU A 1 129 ? -10.972 1.538 6.701 1.00 94.25 129 LEU A CA 1
ATOM 980 C C . LEU A 1 129 ? -10.766 1.923 5.235 1.00 94.25 129 LEU A C 1
ATOM 982 O O . LEU A 1 129 ? -11.150 1.178 4.336 1.00 94.25 129 LEU A O 1
ATOM 986 N N . ALA A 1 130 ? -10.161 3.082 5.012 1.00 94.25 130 ALA A N 1
ATOM 987 C CA . ALA A 1 130 ? -9.736 3.570 3.709 1.00 94.25 130 ALA A CA 1
ATOM 988 C C . ALA A 1 130 ? -8.221 3.803 3.724 1.00 94.25 130 ALA A C 1
ATOM 990 O O . ALA A 1 130 ? -7.658 4.136 4.769 1.00 94.25 130 ALA A O 1
ATOM 991 N N . TYR A 1 131 ? -7.587 3.614 2.570 1.00 93.81 131 TYR A N 1
ATOM 992 C CA . TYR A 1 131 ? -6.137 3.614 2.392 1.00 93.81 131 TYR A CA 1
ATOM 993 C C . TYR A 1 131 ? -5.729 4.429 1.168 1.00 93.81 131 TYR A C 1
ATOM 995 O O . TYR A 1 131 ? -6.539 4.466 0.210 1.00 93.81 131 TYR A O 1
#

pLDDT: mean 84.38, std 14.28, range [46.25, 96.69]

Sequence (131 aa):
MKYKHLILSLSLIMLGPLAHAEEIGSVDTVFKMIGPDHKIVVEAFDDPDVKNVTCYVSRAKTGGIKGGLGLAEDTSDAAISCQQVGPIELSDRIKNGKAQGEVVFKKRTSLVFKSLQVVRFYDAKRNALAY

Radius of gyration: 20.49 Å; chains: 1; bounding box: 56×28×70 Å

Secondary structure (DSSP, 8-state):
-------------------PPEEEEEEEEE--SSSPPEEEEEEEEE-SSSTTEEEEEEEEE--HHHHHTT-SPPPS-EEEEEEE-S-----HHHHTTTTTTEEEEEEE-SSSS-EEEEEEEEETTTTEEE-

Foldseek 3Di:
DDDDDDPPPDPPPPPQDDFDWDFPDKDFDADDPAWDGKIWTWTKTAQSQKPQKIKIKTFIQDIHPCSNVQQDAGDPDMDMDIDRRDDIDHDPCQLVCVQFFPFRDWDARHPPDDIDTDGWHADNVVRDIDD